Protein AF-A0A2P6QCI7-F1 (afdb_monomer_lite)

Structure (mmCIF, N/CA/C/O backbone):
data_AF-A0A2P6QCI7-F1
#
_entry.id   AF-A0A2P6QCI7-F1
#
loop_
_atom_site.group_PDB
_atom_site.id
_atom_site.type_symbol
_atom_site.label_atom_id
_atom_site.label_alt_id
_atom_site.label_comp_id
_atom_site.label_asym_id
_atom_site.label_entity_id
_atom_site.label_seq_id
_atom_site.pdbx_PDB_ins_code
_atom_site.Cartn_x
_atom_site.Cartn_y
_atom_site.Cartn_z
_atom_site.occupancy
_atom_site.B_iso_or_equiv
_atom_site.auth_seq_id
_atom_site.auth_comp_id
_atom_site.auth_asym_id
_atom_site.auth_atom_id
_atom_site.pdbx_PDB_model_num
ATOM 1 N N . MET A 1 1 ? -4.026 -5.914 2.666 1.00 97.12 1 MET A N 1
ATOM 2 C CA . MET A 1 1 ? -4.198 -4.443 2.673 1.00 97.12 1 MET A CA 1
ATOM 3 C C . MET A 1 1 ? -3.302 -3.833 3.738 1.00 97.12 1 MET A C 1
ATOM 5 O O . MET A 1 1 ? -3.188 -4.423 4.801 1.00 97.12 1 MET A O 1
ATOM 9 N N . THR A 1 2 ? -2.664 -2.696 3.490 1.00 98.12 2 THR A N 1
ATOM 10 C CA . THR A 1 2 ? -1.975 -1.866 4.486 1.00 98.12 2 THR A CA 1
ATOM 11 C C . THR A 1 2 ? -2.719 -0.553 4.667 1.00 98.12 2 THR A C 1
ATOM 13 O O . THR A 1 2 ? -3.178 0.038 3.695 1.00 98.12 2 THR A O 1
ATOM 16 N N . CYS A 1 3 ? -2.802 -0.075 5.906 1.00 97.31 3 CYS A N 1
ATOM 17 C CA . CYS A 1 3 ? -3.346 1.244 6.219 1.00 97.31 3 CYS A CA 1
ATOM 18 C C . CYS A 1 3 ? -2.430 1.952 7.214 1.00 97.31 3 CYS A C 1
ATOM 20 O O . CYS A 1 3 ? -2.115 1.397 8.273 1.00 97.31 3 CYS A O 1
ATOM 22 N N . ILE A 1 4 ? -2.024 3.183 6.912 1.00 96.50 4 ILE A N 1
ATOM 23 C CA . ILE A 1 4 ? -1.291 4.042 7.852 1.00 96.50 4 ILE A CA 1
ATOM 24 C C . ILE A 1 4 ? -1.899 5.438 7.849 1.00 96.50 4 ILE A C 1
ATOM 26 O O . ILE A 1 4 ? -2.334 5.933 6.812 1.00 96.50 4 ILE A O 1
ATOM 30 N N . ARG A 1 5 ? -1.867 6.093 9.006 1.00 94.06 5 ARG A N 1
ATOM 31 C CA . ARG A 1 5 ? -2.325 7.469 9.171 1.00 94.06 5 ARG A CA 1
ATOM 32 C C . ARG A 1 5 ? -1.153 8.398 9.472 1.00 94.06 5 ARG A C 1
ATOM 34 O O . ARG A 1 5 ? -0.265 8.049 10.251 1.00 94.06 5 ARG A O 1
ATOM 41 N N . GLN A 1 6 ? -1.174 9.584 8.875 1.00 92.56 6 GLN A N 1
ATOM 42 C CA . GLN A 1 6 ? -0.255 10.685 9.142 1.00 92.56 6 GLN A CA 1
ATOM 43 C C . GLN A 1 6 ? -1.043 12.002 9.155 1.00 92.56 6 GLN A C 1
ATOM 45 O O . GLN A 1 6 ? -1.425 12.537 8.114 1.00 92.56 6 GLN A O 1
ATOM 50 N N . GLY A 1 7 ? -1.312 12.526 10.353 1.00 90.88 7 GLY A N 1
ATOM 51 C CA . GLY A 1 7 ? -2.216 13.666 10.518 1.00 90.88 7 GLY A CA 1
ATOM 52 C C . GLY A 1 7 ? -3.638 13.310 10.072 1.00 90.88 7 GLY A C 1
ATOM 53 O O . GLY A 1 7 ? -4.229 12.359 10.585 1.00 90.88 7 GLY A O 1
ATOM 54 N N . HIS A 1 8 ? -4.174 14.061 9.110 1.00 90.94 8 HIS A N 1
ATOM 55 C CA . HIS A 1 8 ? -5.488 13.815 8.495 1.00 90.94 8 HIS A CA 1
ATOM 56 C C . HIS A 1 8 ? -5.430 12.889 7.276 1.00 90.94 8 HIS A C 1
ATOM 58 O O . HIS A 1 8 ? -6.459 12.428 6.792 1.00 90.94 8 HIS A O 1
ATOM 64 N N . ARG A 1 9 ? -4.225 12.607 6.776 1.00 93.56 9 ARG A N 1
ATOM 65 C CA . ARG A 1 9 ? -4.013 11.783 5.590 1.00 93.56 9 ARG A CA 1
ATOM 66 C C . ARG A 1 9 ? -3.926 10.328 6.010 1.00 93.56 9 ARG A C 1
ATOM 68 O O . ARG A 1 9 ? -3.207 9.987 6.955 1.00 93.56 9 ARG A O 1
ATOM 75 N N . VAL A 1 10 ? -4.611 9.464 5.286 1.00 95.12 10 VAL A N 1
ATOM 76 C CA . VAL A 1 10 ? -4.516 8.021 5.446 1.00 95.12 10 VAL A CA 1
ATOM 77 C C . VAL A 1 10 ? -4.099 7.437 4.106 1.00 95.12 10 VAL A C 1
ATOM 79 O O . VAL A 1 10 ? -4.798 7.573 3.107 1.00 95.12 10 VAL A O 1
ATOM 82 N N . GLY A 1 11 ? -2.943 6.785 4.091 1.00 96.62 11 GLY A N 1
ATOM 83 C CA . GLY A 1 11 ? -2.530 5.974 2.955 1.00 96.62 11 GLY A CA 1
ATOM 84 C C . GLY A 1 11 ? -3.149 4.593 3.077 1.00 96.62 11 GLY A C 1
ATOM 85 O O . GLY A 1 11 ? -3.163 4.011 4.172 1.00 96.62 11 GLY A O 1
ATOM 86 N N . VAL A 1 12 ? -3.634 4.064 1.961 1.00 97.38 12 VAL A N 1
ATOM 87 C CA . VAL A 1 12 ? -4.088 2.681 1.863 1.00 97.38 12 VAL A CA 1
ATOM 88 C C . VAL A 1 12 ? -3.482 2.040 0.625 1.00 97.38 12 VAL A C 1
ATOM 90 O O . VAL A 1 12 ? -3.460 2.626 -0.456 1.00 97.38 12 VAL A O 1
ATOM 93 N N . SER A 1 13 ? -3.034 0.798 0.774 1.00 97.94 13 SER A N 1
ATOM 94 C CA . SER A 1 13 ? -2.714 -0.053 -0.367 1.00 97.94 13 SER A CA 1
ATOM 95 C C . SER A 1 13 ? -3.279 -1.446 -0.167 1.00 97.94 13 SER A C 1
ATOM 97 O O . SER A 1 13 ? -3.313 -1.968 0.948 1.00 97.94 13 SER A O 1
ATOM 99 N N . TYR A 1 14 ? -3.710 -2.100 -1.232 1.00 97.44 14 TYR A N 1
ATOM 100 C CA . TYR A 1 14 ? -4.106 -3.501 -1.182 1.00 97.44 14 TYR A CA 1
ATOM 101 C C . TYR A 1 14 ? -3.621 -4.230 -2.423 1.00 97.44 14 TYR A C 1
ATOM 103 O O . TYR A 1 14 ? -3.414 -3.631 -3.470 1.00 97.44 14 TYR A O 1
ATOM 111 N N . TYR A 1 15 ? -3.380 -5.524 -2.265 1.00 97.38 15 TYR A N 1
ATOM 112 C CA . TYR A 1 15 ? -2.908 -6.382 -3.336 1.00 97.38 15 TYR A CA 1
ATOM 113 C C . TYR A 1 15 ? -3.988 -7.408 -3.624 1.00 97.38 15 TYR A C 1
ATOM 115 O O . TYR A 1 15 ? -4.440 -8.084 -2.695 1.00 97.38 15 TYR A O 1
ATOM 123 N N . ASP A 1 16 ? -4.394 -7.489 -4.883 1.00 95.31 16 ASP A N 1
ATOM 124 C CA . ASP A 1 16 ? -5.296 -8.518 -5.372 1.00 95.31 16 ASP A CA 1
ATOM 125 C C . ASP A 1 16 ? -4.460 -9.624 -6.018 1.00 95.31 16 ASP A C 1
ATOM 127 O O . ASP A 1 16 ? -3.880 -9.450 -7.091 1.00 95.31 16 ASP A O 1
ATOM 131 N N . SER A 1 17 ? -4.379 -10.772 -5.345 1.00 92.75 17 SER A N 1
ATOM 132 C CA . SER A 1 17 ? -3.593 -11.915 -5.809 1.00 92.75 17 SER A CA 1
ATOM 133 C C . SER A 1 17 ? -4.226 -12.660 -6.982 1.00 92.75 17 SER A C 1
ATOM 135 O O . SER A 1 17 ? -3.560 -13.505 -7.566 1.00 92.75 17 SER A O 1
ATOM 137 N N . SER A 1 18 ? -5.498 -12.409 -7.308 1.00 93.12 18 SER A N 1
ATOM 138 C CA . SER A 1 18 ? -6.165 -13.051 -8.448 1.00 93.12 18 SER A CA 1
ATOM 139 C C . SER A 1 18 ? -5.755 -12.436 -9.786 1.00 93.12 18 SER A C 1
ATOM 141 O O . SER A 1 18 ? -5.745 -13.127 -10.802 1.00 93.12 18 SER A O 1
ATOM 143 N N . ILE A 1 19 ? -5.389 -11.153 -9.764 1.00 93.50 19 ILE A N 1
ATOM 144 C CA . ILE A 1 19 ? -4.973 -10.365 -10.933 1.00 93.50 19 ILE A CA 1
ATOM 145 C C . ILE A 1 19 ? -3.546 -9.817 -10.802 1.00 93.50 19 ILE A C 1
ATOM 147 O O . ILE A 1 19 ? -3.082 -9.107 -11.682 1.00 93.50 19 ILE A O 1
ATOM 151 N N . HIS A 1 20 ? -2.866 -10.123 -9.696 1.00 94.19 20 HIS A N 1
ATOM 152 C CA . HIS A 1 20 ? -1.510 -9.683 -9.366 1.00 94.19 20 HIS A CA 1
ATOM 153 C C . HIS A 1 20 ? -1.300 -8.158 -9.378 1.00 94.19 20 HIS A C 1
ATOM 155 O O . HIS A 1 20 ? -0.223 -7.680 -9.737 1.00 94.19 20 HIS A O 1
ATOM 161 N N . GLN A 1 21 ? -2.296 -7.381 -8.941 1.00 95.88 21 GLN A N 1
ATOM 162 C CA . GLN A 1 21 ? -2.258 -5.911 -8.984 1.00 95.88 21 GLN A CA 1
ATOM 163 C C . GLN A 1 21 ? -2.131 -5.285 -7.597 1.00 95.88 21 GLN A C 1
ATOM 165 O O . GLN A 1 21 ? -2.749 -5.729 -6.627 1.00 95.88 21 GLN A O 1
ATOM 170 N N . LEU A 1 22 ? -1.341 -4.214 -7.513 1.00 97.44 22 LEU A N 1
ATOM 171 C CA . LEU A 1 22 ? -1.220 -3.365 -6.334 1.00 97.44 22 LEU A CA 1
ATOM 172 C C . LEU A 1 22 ? -2.084 -2.116 -6.514 1.00 97.44 22 LEU A C 1
ATOM 174 O O . LEU A 1 22 ? -1.786 -1.257 -7.336 1.00 97.44 22 LEU A O 1
ATOM 178 N N . HIS A 1 23 ? -3.122 -1.981 -5.704 1.00 96.81 23 HIS A N 1
ATOM 179 C CA . HIS A 1 23 ? -3.957 -0.791 -5.663 1.00 96.81 23 HIS A CA 1
ATOM 180 C C . HIS A 1 23 ? -3.473 0.150 -4.571 1.00 96.81 23 HIS A C 1
ATOM 182 O O . HIS A 1 23 ? -3.173 -0.286 -3.455 1.00 96.81 23 HIS A O 1
ATOM 188 N N . VAL A 1 24 ? -3.421 1.441 -4.878 1.00 96.88 24 VAL A N 1
ATOM 189 C CA . VAL A 1 24 ? -2.907 2.480 -3.984 1.00 96.88 24 VAL A CA 1
ATOM 190 C C . VAL A 1 24 ? -3.886 3.641 -3.929 1.00 96.88 24 VAL A C 1
ATOM 192 O O . VAL A 1 24 ? -4.537 3.964 -4.919 1.00 96.88 24 VAL A O 1
ATOM 195 N N . MET A 1 25 ? -4.030 4.250 -2.760 1.00 94.94 25 MET A N 1
ATOM 196 C CA . MET A 1 25 ? -4.884 5.417 -2.583 1.00 94.94 25 MET A CA 1
ATOM 197 C C . MET A 1 25 ? -4.440 6.245 -1.382 1.00 94.94 25 MET A C 1
ATOM 199 O O . MET A 1 25 ? -3.833 5.751 -0.426 1.00 94.94 25 MET A O 1
ATOM 203 N N . GLU A 1 26 ? -4.827 7.511 -1.410 1.00 94.50 26 GLU A N 1
ATOM 204 C CA . GLU A 1 26 ? -4.776 8.405 -0.267 1.00 94.50 26 GLU A CA 1
ATOM 205 C C . GLU A 1 26 ? -6.180 8.925 0.025 1.00 94.50 26 GLU A C 1
ATOM 207 O O . GLU A 1 26 ? -6.880 9.399 -0.870 1.00 94.50 26 GLU A O 1
ATOM 212 N N . VAL A 1 27 ? -6.580 8.854 1.292 1.00 92.44 27 VAL A N 1
ATOM 213 C CA . VAL A 1 27 ? -7.861 9.365 1.775 1.00 92.44 27 VAL A CA 1
ATOM 214 C C . VAL A 1 27 ? -7.629 10.437 2.837 1.00 92.44 27 VAL A C 1
ATOM 216 O O . VAL A 1 27 ? -6.645 10.392 3.580 1.00 92.44 27 VAL A O 1
ATOM 219 N N . TRP A 1 28 ? -8.511 11.433 2.883 1.00 91.06 28 TRP A N 1
ATOM 220 C CA . TRP A 1 28 ? -8.439 12.547 3.829 1.00 91.06 28 TRP A CA 1
ATOM 221 C C . TRP A 1 28 ? -9.586 12.454 4.823 1.00 91.06 28 TRP A C 1
ATOM 223 O O . TRP A 1 28 ? -10.744 12.606 4.450 1.00 91.06 28 TRP A O 1
ATOM 233 N N . GLU A 1 29 ? -9.252 12.226 6.086 1.00 88.31 29 GLU A N 1
ATOM 234 C CA . GLU A 1 29 ? -10.220 12.153 7.176 1.00 88.31 29 GLU A CA 1
ATOM 235 C C . GLU A 1 29 ? -10.377 13.532 7.823 1.00 88.31 29 GLU A C 1
ATOM 237 O O . GLU A 1 29 ? -9.397 14.197 8.179 1.00 88.31 29 GLU A O 1
ATOM 242 N N . ASP A 1 30 ? -11.623 13.958 8.008 1.00 83.06 30 ASP A N 1
ATOM 243 C CA . ASP A 1 30 ? -12.004 15.293 8.491 1.00 83.06 30 ASP A CA 1
ATOM 244 C C . ASP A 1 30 ? -11.677 15.548 9.977 1.00 83.06 30 ASP A C 1
ATOM 246 O O . ASP A 1 30 ? -11.917 16.633 10.504 1.00 83.06 30 ASP A O 1
ATOM 250 N N . GLY A 1 31 ? -11.074 14.566 10.651 1.00 74.62 31 GLY A N 1
ATOM 251 C CA . GLY A 1 31 ? -10.767 14.600 12.078 1.00 74.62 31 GLY A CA 1
ATOM 252 C C . GLY A 1 31 ? -11.819 13.910 12.944 1.00 74.62 31 GLY A C 1
ATOM 253 O O . GLY A 1 31 ? -11.638 13.863 14.161 1.00 74.62 31 GLY A O 1
ATOM 254 N N . SER A 1 32 ? -12.871 13.341 12.348 1.00 81.00 32 SER A N 1
ATOM 255 C CA . SER A 1 32 ? -13.753 12.404 13.037 1.00 81.00 32 SER A CA 1
ATOM 256 C C . SER A 1 32 ? -12.969 11.197 13.560 1.00 81.00 32 SER A C 1
ATOM 258 O O . SER A 1 32 ? -12.090 10.653 12.890 1.00 81.00 32 SER A O 1
ATOM 260 N N . MET A 1 33 ? -13.314 10.751 14.769 1.00 82.00 33 MET A N 1
ATOM 261 C CA . MET A 1 33 ? -12.775 9.517 15.353 1.00 82.00 33 MET A CA 1
ATOM 262 C C . MET A 1 33 ? -13.440 8.263 14.769 1.00 82.00 33 MET A C 1
ATOM 264 O O . MET A 1 33 ? -13.034 7.146 15.092 1.00 82.00 33 MET A O 1
ATOM 268 N N . ASP A 1 34 ? -14.451 8.440 13.915 1.00 84.81 34 ASP A N 1
ATOM 269 C CA . ASP A 1 34 ? -15.199 7.339 13.323 1.00 84.81 34 ASP A CA 1
ATOM 270 C C . ASP A 1 34 ? -14.561 6.821 12.032 1.00 84.81 34 ASP A C 1
ATOM 272 O O . ASP A 1 34 ? -14.771 5.659 11.709 1.00 84.81 34 ASP A O 1
ATOM 276 N N . PHE A 1 35 ? -13.717 7.603 11.352 1.00 90.56 35 PHE A N 1
ATOM 277 C CA . PHE A 1 35 ? -13.027 7.210 10.111 1.00 90.56 35 PHE A CA 1
ATOM 278 C C . PHE A 1 35 ? -13.965 6.580 9.054 1.00 90.56 35 PHE A C 1
ATOM 280 O O . PHE A 1 35 ? -13.773 5.427 8.654 1.00 90.56 35 PHE A O 1
ATOM 287 N N . PRO A 1 36 ? -15.022 7.282 8.609 1.00 89.25 36 PRO A N 1
ATOM 288 C CA . PRO A 1 36 ? -16.003 6.721 7.679 1.00 89.25 36 PRO A CA 1
ATOM 289 C C . PRO A 1 36 ? -15.400 6.320 6.323 1.00 89.25 36 PRO A C 1
ATOM 291 O O . PRO A 1 36 ? -15.882 5.374 5.695 1.00 89.25 36 PRO A O 1
ATOM 294 N N . LEU A 1 37 ? -14.329 6.983 5.864 1.00 90.25 37 LEU A N 1
ATOM 295 C CA . LEU A 1 37 ? -13.687 6.615 4.598 1.00 90.25 37 LEU A CA 1
ATOM 296 C C . LEU A 1 37 ? -12.961 5.274 4.713 1.00 90.25 37 LEU A C 1
ATOM 298 O O . LEU A 1 37 ? -12.924 4.521 3.744 1.00 90.25 37 LEU A O 1
ATOM 302 N N . ILE A 1 38 ? -12.452 4.922 5.896 1.00 91.50 38 ILE A N 1
ATOM 303 C CA . ILE A 1 38 ? -11.911 3.582 6.158 1.00 91.50 38 ILE A CA 1
ATOM 304 C C . ILE A 1 38 ? -12.984 2.506 6.008 1.00 91.50 38 ILE A C 1
ATOM 306 O O . ILE A 1 38 ? -12.713 1.456 5.423 1.00 91.50 38 ILE A O 1
ATOM 310 N N . ASP A 1 39 ? -14.192 2.745 6.516 1.00 89.88 39 ASP A N 1
ATOM 311 C CA . ASP A 1 39 ? -15.298 1.795 6.376 1.00 89.88 39 ASP A CA 1
ATOM 312 C C . ASP A 1 39 ? -15.678 1.609 4.900 1.00 89.88 39 ASP A C 1
ATOM 314 O O . ASP A 1 39 ? -15.791 0.473 4.432 1.00 89.88 39 ASP A O 1
ATOM 318 N N . MET A 1 40 ? -15.738 2.699 4.130 1.00 88.81 40 MET A N 1
ATOM 319 C CA . MET A 1 40 ? -15.972 2.643 2.684 1.00 88.81 40 MET A CA 1
ATOM 320 C C . MET A 1 40 ? -14.866 1.879 1.942 1.00 88.81 40 MET A C 1
ATOM 322 O O . MET A 1 40 ? -15.157 1.045 1.086 1.00 88.81 40 MET A O 1
ATOM 326 N N . VAL A 1 41 ? -13.597 2.108 2.286 1.00 90.56 41 VAL A N 1
ATOM 327 C CA . VAL A 1 41 ? -12.460 1.403 1.676 1.00 90.56 41 VAL A CA 1
ATOM 328 C C . VAL A 1 41 ? -12.486 -0.092 1.998 1.00 90.56 41 VAL A C 1
ATOM 330 O O . VAL A 1 41 ? -12.229 -0.898 1.107 1.00 90.56 41 VAL A O 1
ATOM 333 N N . LYS A 1 42 ? -12.836 -0.490 3.229 1.00 91.44 42 LYS A N 1
ATOM 334 C CA . LYS A 1 42 ? -12.991 -1.910 3.599 1.00 91.44 42 LYS A CA 1
ATOM 335 C C . LYS A 1 42 ? -14.122 -2.579 2.820 1.00 91.44 42 LYS A C 1
ATOM 337 O O . LYS A 1 42 ? -13.919 -3.675 2.305 1.00 91.44 42 LYS A O 1
ATOM 342 N N . TYR A 1 43 ? -15.270 -1.913 2.699 1.00 88.25 43 TYR A N 1
ATOM 343 C CA . TYR A 1 43 ? -16.404 -2.398 1.905 1.00 88.25 43 TYR A CA 1
ATOM 344 C C . TYR A 1 43 ? -16.022 -2.587 0.424 1.00 88.25 43 TYR A C 1
ATOM 346 O O . TYR A 1 43 ? -16.324 -3.613 -0.183 1.00 88.25 43 TYR A O 1
ATOM 354 N N . GLN A 1 44 ? -15.275 -1.607 -0.092 1.00 85.50 44 GLN A N 1
ATOM 355 C CA . GLN A 1 44 ? -14.512 -1.568 -1.341 1.00 85.50 44 GLN A CA 1
ATOM 356 C C . GLN A 1 44 ? -13.675 -2.812 -1.634 1.00 85.50 44 GLN A C 1
ATOM 358 O O . GLN A 1 44 ? -13.969 -3.653 -2.482 1.00 85.50 44 GLN A O 1
ATOM 363 N N . ALA A 1 45 ? -12.562 -2.856 -0.908 1.00 89.69 45 ALA A N 1
ATOM 364 C CA . ALA A 1 45 ? -11.440 -3.744 -1.145 1.00 89.69 45 ALA A CA 1
ATOM 365 C C . ALA A 1 45 ? -11.661 -5.157 -0.593 1.00 89.69 45 ALA A C 1
ATOM 367 O O . ALA A 1 45 ? -10.890 -6.049 -0.934 1.00 89.69 45 ALA A O 1
ATOM 368 N N . LYS A 1 46 ? -12.656 -5.352 0.290 1.00 91.38 46 LYS A N 1
ATOM 369 C CA . LYS A 1 46 ? -12.966 -6.622 0.975 1.00 91.38 46 LYS A CA 1
ATOM 370 C C . LYS A 1 46 ? -11.699 -7.346 1.455 1.00 91.38 46 LYS A C 1
ATOM 372 O O . LYS A 1 46 ? -11.428 -8.478 1.052 1.00 91.38 46 LYS A O 1
ATOM 377 N N . PRO A 1 47 ? -10.858 -6.683 2.269 1.00 93.94 47 PRO A N 1
ATOM 378 C CA . PRO A 1 47 ? -9.546 -7.212 2.605 1.00 93.94 47 PRO A CA 1
ATOM 379 C C . PRO A 1 47 ? -9.666 -8.454 3.490 1.00 93.94 47 PRO A C 1
ATOM 381 O O . PRO A 1 47 ? -10.384 -8.427 4.475 1.00 93.94 47 PRO A O 1
ATOM 384 N N . LEU A 1 48 ? -8.872 -9.498 3.238 1.00 94.06 48 LEU A N 1
ATOM 385 C CA . LEU A 1 48 ? -8.751 -10.627 4.176 1.00 94.06 48 LEU A CA 1
ATOM 386 C C . LEU A 1 48 ? -7.904 -10.260 5.412 1.00 94.06 48 LEU A C 1
ATOM 388 O O . LEU A 1 48 ? -8.173 -10.672 6.543 1.00 94.06 48 LEU A O 1
ATOM 392 N N . ILE A 1 49 ? -6.844 -9.477 5.190 1.00 96.12 49 ILE A N 1
ATOM 393 C CA . ILE A 1 49 ? -5.906 -9.040 6.228 1.00 96.12 49 ILE A CA 1
ATOM 394 C C . ILE A 1 49 ? -5.590 -7.558 6.040 1.00 96.12 49 ILE A C 1
ATOM 396 O O . ILE A 1 49 ? -5.227 -7.108 4.945 1.00 96.12 49 ILE A O 1
ATOM 400 N N . ILE A 1 50 ? -5.689 -6.813 7.137 1.00 97.75 50 ILE A N 1
ATOM 401 C CA . ILE A 1 50 ? -5.324 -5.407 7.250 1.00 97.75 50 ILE A CA 1
ATOM 402 C C . ILE A 1 50 ? -4.066 -5.303 8.111 1.00 97.75 50 ILE A C 1
ATOM 404 O O . ILE A 1 50 ? -4.079 -5.593 9.305 1.00 97.75 50 ILE A O 1
ATOM 408 N N . TYR A 1 51 ? -2.971 -4.859 7.514 1.00 98.25 51 TYR A N 1
ATOM 409 C CA . TYR A 1 51 ? -1.721 -4.577 8.198 1.00 98.25 51 TYR A CA 1
ATOM 410 C C . TYR A 1 51 ? -1.648 -3.094 8.547 1.00 98.25 51 TYR A C 1
ATOM 412 O O . TYR A 1 51 ? -1.923 -2.224 7.721 1.00 98.25 51 TYR A O 1
ATOM 420 N N . THR A 1 52 ? -1.224 -2.783 9.762 1.00 98.06 52 THR A N 1
ATOM 421 C CA . THR A 1 52 ? -0.985 -1.397 10.172 1.00 98.06 52 THR A CA 1
ATOM 422 C C . THR A 1 52 ? 0.193 -1.302 11.133 1.00 98.06 52 THR A C 1
ATOM 424 O O . THR A 1 52 ? 0.720 -2.307 11.608 1.00 98.06 52 THR A O 1
ATOM 427 N N . SER A 1 53 ? 0.663 -0.086 11.386 1.00 97.19 53 SER A N 1
ATOM 428 C CA . SER A 1 53 ? 1.835 0.167 12.221 1.00 97.19 53 SER A CA 1
ATOM 429 C C . SER A 1 53 ? 1.542 -0.104 13.696 1.00 97.19 53 SER A C 1
ATOM 431 O O . SER A 1 53 ? 0.520 0.326 14.224 1.00 97.19 53 SER A O 1
ATOM 433 N N . THR A 1 54 ? 2.506 -0.685 14.413 1.00 95.81 54 THR A N 1
ATOM 434 C CA . THR A 1 54 ? 2.491 -0.777 15.888 1.00 95.81 54 THR A CA 1
ATOM 435 C C . THR A 1 54 ? 2.447 0.585 16.590 1.00 95.81 54 THR A C 1
ATOM 437 O O . THR A 1 54 ? 2.257 0.634 17.798 1.00 95.81 54 THR A O 1
ATOM 440 N N . LYS A 1 55 ? 2.677 1.687 15.863 1.00 94.25 55 LYS A N 1
ATOM 441 C CA . LYS A 1 55 ? 2.579 3.067 16.366 1.00 94.25 55 LYS A CA 1
ATOM 442 C C . LYS A 1 55 ? 1.263 3.762 15.977 1.00 94.25 55 LYS A C 1
ATOM 444 O O . LYS A 1 55 ? 1.189 4.982 16.076 1.00 94.25 55 LYS A O 1
ATOM 449 N N . GLY A 1 56 ? 0.277 3.026 15.462 1.00 89.12 56 GLY A N 1
ATOM 450 C CA . GLY A 1 56 ? -1.034 3.580 15.122 1.00 89.12 56 GLY A CA 1
ATOM 451 C C . GLY A 1 56 ? -1.778 4.098 16.355 1.00 89.12 56 GLY A C 1
ATOM 452 O O . GLY A 1 56 ? -1.655 3.538 17.441 1.00 89.12 56 GLY A O 1
ATOM 453 N N . GLU A 1 57 ? -2.548 5.170 16.178 1.00 92.00 57 GLU A N 1
ATOM 454 C CA . GLU A 1 57 ? -3.410 5.720 17.229 1.00 92.00 57 GLU A CA 1
ATOM 455 C C . GLU A 1 57 ? -4.575 4.773 17.550 1.00 92.00 57 GLU A C 1
ATOM 457 O O . GLU A 1 57 ? -5.116 4.122 16.657 1.00 92.00 57 GLU A O 1
ATOM 462 N N . GLU A 1 58 ? -5.008 4.732 18.812 1.00 93.25 58 GLU A N 1
ATOM 463 C CA . GLU A 1 58 ? -6.041 3.800 19.290 1.00 93.25 58 GLU A CA 1
ATOM 464 C C . GLU A 1 58 ? -7.381 3.951 18.555 1.00 93.25 58 GLU A C 1
ATOM 466 O O . GLU A 1 58 ? -7.981 2.950 18.162 1.00 93.25 58 GLU A O 1
ATOM 471 N N . ALA A 1 59 ? -7.821 5.187 18.292 1.00 93.50 59 ALA A N 1
ATOM 472 C CA . ALA A 1 59 ? -9.048 5.444 17.536 1.00 93.50 59 ALA A CA 1
ATOM 473 C C . ALA A 1 59 ? -8.957 4.893 16.101 1.00 93.50 59 ALA A C 1
ATOM 475 O O . ALA A 1 59 ? -9.888 4.257 15.611 1.00 93.50 59 ALA A O 1
ATOM 476 N N . PHE A 1 60 ? -7.798 5.056 15.454 1.00 94.62 60 PHE A N 1
ATOM 477 C CA . PHE A 1 60 ? -7.558 4.533 14.110 1.00 94.62 60 PHE A CA 1
ATOM 478 C C . PHE A 1 60 ? -7.525 2.999 14.099 1.00 94.62 60 PHE A C 1
ATOM 480 O O . PHE A 1 60 ? -8.151 2.371 13.249 1.00 94.62 60 PHE A O 1
ATOM 487 N N . LEU A 1 61 ? -6.850 2.380 15.074 1.00 95.25 61 LEU A N 1
ATOM 488 C CA . LEU A 1 61 ? -6.845 0.923 15.235 1.00 95.25 61 LEU A CA 1
ATOM 489 C C . LEU A 1 61 ? -8.255 0.375 15.482 1.00 95.25 61 LEU A C 1
ATOM 491 O O . LEU A 1 61 ? -8.625 -0.633 14.882 1.00 95.25 61 LEU A O 1
ATOM 495 N N . SER A 1 62 ? -9.052 1.063 16.301 1.00 94.25 62 SER A N 1
ATOM 496 C CA . SER A 1 62 ? -10.445 0.695 16.572 1.00 94.25 62 SER A CA 1
ATOM 497 C C . SER A 1 62 ? -11.294 0.747 15.303 1.00 94.25 62 SER A C 1
ATOM 499 O O . SER A 1 62 ? -12.060 -0.177 15.042 1.00 94.25 62 SER A O 1
ATOM 501 N N . ALA A 1 63 ? -11.121 1.773 14.466 1.00 94.19 63 ALA A N 1
ATOM 502 C CA . ALA A 1 63 ? -11.817 1.867 13.185 1.00 94.19 63 ALA A CA 1
ATOM 503 C C . ALA A 1 63 ? -11.383 0.785 12.188 1.00 94.19 63 ALA A C 1
ATOM 505 O O . ALA A 1 63 ? -12.220 0.198 11.501 1.00 94.19 63 ALA A O 1
ATOM 506 N N . LEU A 1 64 ? -10.090 0.450 12.140 1.00 94.88 64 LEU A N 1
ATOM 507 C CA . LEU A 1 64 ? -9.607 -0.670 11.330 1.00 94.88 64 LEU A CA 1
ATOM 508 C C . LEU A 1 64 ? -10.199 -2.006 11.791 1.00 94.88 64 LEU A C 1
ATOM 510 O O . LEU A 1 64 ? -10.517 -2.834 10.949 1.00 94.88 64 LEU A O 1
ATOM 514 N N . GLN A 1 65 ? -10.365 -2.211 13.101 1.00 94.12 65 GLN A N 1
ATOM 515 C CA . GLN A 1 65 ? -10.938 -3.432 13.685 1.00 94.12 65 GLN A CA 1
ATOM 516 C C . GLN A 1 65 ? -12.467 -3.494 13.614 1.00 94.12 65 GLN A C 1
ATOM 518 O O . GLN A 1 65 ? -13.043 -4.573 13.751 1.00 94.12 65 GLN A O 1
ATOM 523 N N . ARG A 1 66 ? -13.134 -2.356 13.412 1.00 92.06 66 ARG A N 1
ATOM 524 C CA . ARG A 1 66 ? -14.592 -2.276 13.332 1.00 92.06 66 ARG A CA 1
ATOM 525 C C . ARG A 1 66 ? -15.099 -3.097 12.147 1.00 92.06 66 ARG A C 1
ATOM 527 O O . ARG A 1 66 ? -14.747 -2.806 11.006 1.00 92.06 66 ARG A O 1
ATOM 534 N N . SER A 1 67 ? -15.945 -4.087 12.412 1.00 84.38 67 SER A N 1
ATOM 535 C CA . SER A 1 67 ? -16.683 -4.812 11.372 1.00 84.38 67 SER A CA 1
ATOM 536 C C . SER A 1 67 ? -18.120 -4.299 11.299 1.00 84.38 67 SER A C 1
ATOM 538 O O . SER A 1 67 ? -18.705 -3.947 12.323 1.00 84.38 67 SER A O 1
ATOM 540 N N . ASP A 1 68 ? -18.676 -4.251 10.094 1.00 77.00 68 ASP A N 1
ATOM 541 C CA . ASP A 1 68 ? -20.074 -3.892 9.823 1.00 77.00 68 ASP A CA 1
ATOM 542 C C . ASP A 1 68 ? -21.037 -5.087 10.001 1.00 77.00 68 ASP A C 1
ATOM 544 O O . ASP A 1 68 ? -22.250 -4.937 9.884 1.00 77.00 68 ASP A O 1
ATOM 548 N N . GLY A 1 69 ? -20.505 -6.282 10.293 1.00 72.81 69 GLY A N 1
ATOM 549 C CA . GLY A 1 69 ? -21.259 -7.534 10.413 1.00 72.81 69 GLY A CA 1
ATOM 550 C C . GLY A 1 69 ? -21.727 -8.128 9.078 1.00 72.81 69 GLY A C 1
ATOM 551 O O . GLY A 1 69 ? -22.290 -9.222 9.074 1.00 72.81 69 GLY A O 1
ATOM 552 N N . THR A 1 70 ? -21.488 -7.439 7.959 1.00 69.62 70 THR A N 1
ATOM 553 C CA . THR A 1 70 ? -21.897 -7.842 6.604 1.00 69.62 70 THR A CA 1
ATOM 554 C C . T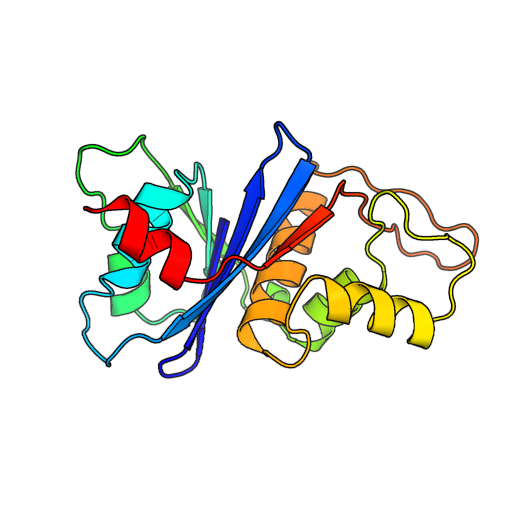HR A 1 70 ? -20.726 -8.243 5.716 1.00 69.62 70 THR A C 1
ATOM 556 O O . THR A 1 70 ? -20.898 -9.052 4.805 1.00 69.62 70 THR A O 1
ATOM 559 N N . THR A 1 71 ? -19.539 -7.700 5.976 1.00 68.50 71 THR A N 1
ATOM 560 C CA . THR A 1 71 ? -18.305 -8.013 5.253 1.00 68.50 71 THR A CA 1
ATOM 561 C C . THR A 1 71 ? -17.686 -9.310 5.783 1.00 68.50 71 THR A C 1
ATOM 563 O O . THR A 1 71 ? -17.777 -9.611 6.975 1.00 68.50 71 THR A O 1
ATOM 566 N N . GLU A 1 72 ? -17.056 -10.096 4.899 1.00 76.19 72 GLU A N 1
ATOM 567 C CA . GLU A 1 72 ? -16.313 -11.300 5.289 1.00 76.19 72 GLU A CA 1
ATOM 568 C C . GLU A 1 72 ? -15.311 -11.005 6.415 1.00 76.19 72 GLU A C 1
ATOM 570 O O . GLU A 1 72 ? -14.761 -9.905 6.522 1.00 76.19 72 GLU A O 1
ATOM 575 N N . ALA A 1 73 ? -15.085 -11.997 7.280 1.00 85.31 73 ALA A N 1
ATOM 576 C CA . ALA A 1 73 ? -14.240 -11.822 8.451 1.00 85.31 73 ALA A CA 1
ATOM 577 C C . ALA A 1 73 ? -12.796 -11.494 8.039 1.00 85.31 73 ALA A C 1
ATOM 579 O O . ALA A 1 73 ? -12.080 -12.341 7.505 1.00 85.31 73 ALA A O 1
ATOM 580 N N . PHE A 1 74 ? -12.360 -10.273 8.342 1.00 92.69 74 PHE A N 1
ATOM 581 C CA . PHE A 1 74 ? -10.988 -9.825 8.143 1.00 92.69 74 PHE A CA 1
ATOM 582 C C . PHE A 1 74 ? -10.218 -9.791 9.464 1.00 92.69 74 PHE A C 1
ATOM 584 O O . PHE A 1 74 ? -10.793 -9.731 10.552 1.00 92.69 74 PHE A O 1
ATOM 591 N N . THR A 1 75 ? -8.888 -9.802 9.381 1.00 95.19 75 THR A N 1
ATOM 592 C CA . THR A 1 75 ? -8.013 -9.697 10.560 1.00 95.19 75 THR A CA 1
ATOM 593 C C . THR A 1 75 ? -7.138 -8.455 10.500 1.00 95.19 75 THR A C 1
ATOM 595 O O . THR A 1 75 ? -6.620 -8.104 9.443 1.00 95.19 75 THR A O 1
ATOM 598 N N . VAL A 1 76 ? -6.939 -7.795 11.644 1.00 96.88 76 VAL A N 1
ATOM 599 C CA . VAL A 1 76 ? -6.015 -6.658 11.759 1.00 96.88 76 VAL A CA 1
ATOM 600 C C . VAL A 1 76 ? -4.715 -7.126 12.409 1.00 96.88 76 VAL A C 1
ATOM 602 O O . VAL A 1 76 ? -4.724 -7.622 13.536 1.00 96.88 76 VAL A O 1
ATOM 605 N N . LYS A 1 77 ? -3.587 -6.960 11.713 1.00 97.56 77 LYS A N 1
ATOM 606 C CA . LYS A 1 77 ? -2.246 -7.326 12.185 1.00 97.56 77 LYS A CA 1
ATOM 607 C C . LYS A 1 77 ? -1.375 -6.085 12.369 1.00 97.56 77 LYS A C 1
ATOM 609 O O . LYS A 1 77 ? -1.224 -5.265 11.464 1.00 97.56 77 LYS A O 1
ATOM 614 N N . LEU A 1 78 ? -0.747 -5.982 13.538 1.00 97.62 78 LEU A N 1
ATOM 615 C CA . LEU A 1 78 ? 0.234 -4.937 13.819 1.00 97.62 78 LEU A CA 1
ATOM 616 C C . LEU A 1 78 ? 1.614 -5.347 13.300 1.00 97.62 78 LEU A C 1
ATOM 618 O O . LEU A 1 78 ? 2.111 -6.431 13.598 1.00 97.62 78 LEU A O 1
ATOM 622 N N . VAL A 1 79 ? 2.253 -4.447 12.560 1.00 97.69 79 VAL A N 1
ATOM 623 C CA . VAL A 1 79 ? 3.581 -4.628 11.970 1.00 97.69 79 VAL A CA 1
ATOM 624 C C . VAL A 1 79 ? 4.508 -3.524 12.468 1.00 97.69 79 VAL A C 1
ATOM 626 O O . VAL A 1 79 ? 4.089 -2.382 12.677 1.00 97.69 79 VAL A O 1
ATOM 629 N N . LYS A 1 80 ? 5.787 -3.859 12.687 1.00 96.94 80 LYS A N 1
ATOM 630 C CA . LYS A 1 80 ? 6.796 -2.903 13.166 1.00 96.94 80 LYS A CA 1
ATOM 631 C C . LYS A 1 80 ? 6.788 -1.646 12.300 1.00 96.94 80 LYS A C 1
ATOM 633 O O . LYS A 1 80 ? 6.900 -1.730 11.081 1.00 96.94 80 LYS A O 1
ATOM 638 N N . SER A 1 81 ? 6.758 -0.477 12.937 1.00 95.31 81 SER A N 1
ATOM 639 C CA . SER A 1 81 ? 6.701 0.810 12.228 1.00 95.31 81 SER A CA 1
ATOM 640 C C . SER A 1 81 ? 7.837 1.031 11.220 1.00 95.31 81 SER A C 1
ATOM 642 O O . SER A 1 81 ? 7.672 1.812 10.293 1.00 95.31 81 SER A O 1
ATOM 644 N N . SER A 1 82 ? 8.986 0.365 11.396 1.00 95.56 82 SER A N 1
ATOM 645 C CA . SER A 1 82 ? 10.127 0.428 10.473 1.00 95.56 82 SER A CA 1
ATOM 646 C C . SER A 1 82 ? 9.834 -0.164 9.093 1.00 95.56 82 SER A C 1
ATOM 648 O O . SER A 1 82 ? 10.477 0.233 8.131 1.00 95.56 82 SER A O 1
ATOM 650 N N . VAL A 1 83 ? 8.868 -1.084 8.981 1.00 96.50 83 VAL A N 1
ATOM 651 C CA . VAL A 1 83 ? 8.413 -1.626 7.687 1.00 96.50 83 VAL A CA 1
ATOM 652 C C . VAL A 1 83 ? 7.763 -0.533 6.838 1.00 96.50 83 VAL A C 1
ATOM 654 O O . VAL A 1 83 ? 7.873 -0.547 5.620 1.00 96.50 83 VAL A O 1
ATOM 657 N N . PHE A 1 84 ? 7.154 0.455 7.494 1.00 97.31 84 PHE A N 1
ATOM 658 C CA . PHE A 1 84 ? 6.525 1.610 6.864 1.00 97.31 84 PHE A CA 1
ATOM 659 C C . PHE A 1 84 ? 7.433 2.851 6.882 1.00 97.31 84 PHE A C 1
ATOM 661 O O . PHE A 1 84 ? 6.908 3.962 6.917 1.00 97.31 84 PHE A O 1
ATOM 668 N N . SER A 1 85 ? 8.765 2.721 6.954 1.00 97.00 85 SER A N 1
ATOM 669 C CA . SER A 1 85 ? 9.652 3.886 6.776 1.00 97.00 85 SER A CA 1
ATOM 670 C C . SER A 1 85 ? 9.650 4.309 5.310 1.00 97.00 85 SER A C 1
ATOM 672 O O . SER A 1 85 ? 9.576 3.453 4.428 1.00 97.00 85 SER A O 1
ATOM 674 N N . TYR A 1 86 ? 9.733 5.616 5.050 1.00 96.94 86 TYR A N 1
ATOM 675 C CA . TYR A 1 86 ? 9.746 6.123 3.680 1.00 96.94 86 TYR A CA 1
ATOM 676 C C . TYR A 1 86 ? 10.912 5.527 2.892 1.00 96.94 86 TYR A C 1
ATOM 678 O O . TYR A 1 86 ? 10.711 5.003 1.808 1.00 96.94 86 TYR A O 1
ATOM 686 N N . GLU A 1 87 ? 12.114 5.504 3.462 1.00 95.69 87 GLU A N 1
ATOM 687 C CA . GLU A 1 87 ? 13.324 5.021 2.793 1.00 95.69 87 GLU A CA 1
ATOM 688 C C . GLU A 1 87 ? 13.234 3.529 2.450 1.00 95.69 87 GLU A C 1
ATOM 690 O O . GLU A 1 87 ? 13.578 3.123 1.342 1.00 95.69 87 GLU A O 1
ATOM 695 N N . GLN A 1 88 ? 12.738 2.708 3.382 1.00 92.88 88 GLN A N 1
ATOM 696 C CA . GLN A 1 88 ? 12.569 1.265 3.179 1.00 92.88 88 GLN A CA 1
ATOM 697 C C . GLN A 1 88 ? 11.475 0.944 2.161 1.00 92.88 88 GLN A C 1
ATOM 699 O O . GLN A 1 88 ? 11.617 -0.005 1.383 1.00 92.88 88 GLN A O 1
ATOM 704 N N . ALA A 1 89 ? 10.389 1.715 2.178 1.00 96.69 89 ALA A N 1
ATOM 705 C CA . ALA A 1 89 ? 9.277 1.562 1.255 1.00 96.69 89 ALA A CA 1
ATOM 706 C C . ALA A 1 89 ? 9.650 2.050 -0.153 1.00 96.69 89 ALA A C 1
ATOM 708 O O . ALA A 1 89 ? 9.429 1.342 -1.132 1.00 96.69 89 ALA A O 1
ATOM 709 N N . TRP A 1 90 ? 10.298 3.210 -0.244 1.00 96.12 90 TRP A N 1
ATOM 710 C CA . TRP A 1 90 ? 10.776 3.804 -1.486 1.00 96.12 90 TRP A CA 1
ATOM 711 C C . TRP A 1 90 ? 11.814 2.929 -2.179 1.00 96.12 90 TRP A C 1
ATOM 713 O O . TRP A 1 90 ? 11.715 2.704 -3.380 1.00 96.12 90 TRP A O 1
ATOM 723 N N . HIS A 1 91 ? 12.764 2.361 -1.430 1.00 93.19 91 HIS A N 1
ATOM 724 C CA . HIS A 1 91 ? 13.731 1.421 -1.994 1.00 93.19 91 HIS A CA 1
ATOM 725 C C . HIS A 1 91 ? 13.035 0.225 -2.660 1.00 93.19 91 HIS A C 1
ATOM 727 O O . HIS A 1 91 ? 13.397 -0.163 -3.766 1.00 93.19 91 HIS A O 1
ATOM 733 N N . ARG A 1 92 ? 12.002 -0.338 -2.023 1.00 92.38 92 ARG A N 1
ATOM 734 C CA . ARG A 1 92 ? 11.224 -1.449 -2.598 1.00 92.38 92 ARG A CA 1
ATOM 735 C C . ARG A 1 92 ? 10.449 -1.035 -3.839 1.00 92.38 92 ARG A C 1
ATOM 737 O O . ARG A 1 92 ? 10.459 -1.767 -4.820 1.00 92.38 92 ARG A O 1
ATOM 744 N N . LEU A 1 93 ? 9.815 0.134 -3.798 1.00 93.94 93 LEU A N 1
ATOM 745 C CA . LEU A 1 93 ? 9.051 0.658 -4.925 1.00 93.94 93 LEU A CA 1
ATOM 746 C C . LEU A 1 93 ? 9.935 0.965 -6.120 1.00 93.94 93 LEU A C 1
ATOM 748 O O . LEU A 1 93 ? 9.581 0.568 -7.219 1.00 93.94 93 LEU A O 1
ATOM 752 N N . ILE A 1 94 ? 11.100 1.592 -5.917 1.00 92.56 94 ILE A N 1
ATOM 753 C CA . ILE A 1 94 ? 12.033 1.820 -7.018 1.00 92.56 94 ILE A CA 1
ATOM 754 C C . ILE A 1 94 ? 12.302 0.490 -7.695 1.00 92.56 94 ILE A C 1
ATOM 756 O O . ILE A 1 94 ? 12.110 0.424 -8.892 1.00 92.56 94 ILE A O 1
ATOM 760 N N . TYR A 1 95 ? 12.686 -0.571 -6.980 1.00 90.75 95 TYR A N 1
ATOM 761 C CA . TYR A 1 95 ? 13.079 -1.866 -7.563 1.00 90.75 95 TYR A CA 1
ATOM 762 C C . TYR A 1 95 ? 11.934 -2.832 -7.897 1.00 90.75 95 TYR A C 1
ATOM 764 O O . TYR A 1 95 ? 12.198 -3.985 -8.234 1.00 90.75 95 TYR A O 1
ATOM 772 N N . ILE A 1 96 ? 10.683 -2.375 -7.877 1.00 92.50 96 ILE A N 1
ATOM 773 C CA . ILE A 1 96 ? 9.556 -3.203 -8.309 1.00 92.50 96 IL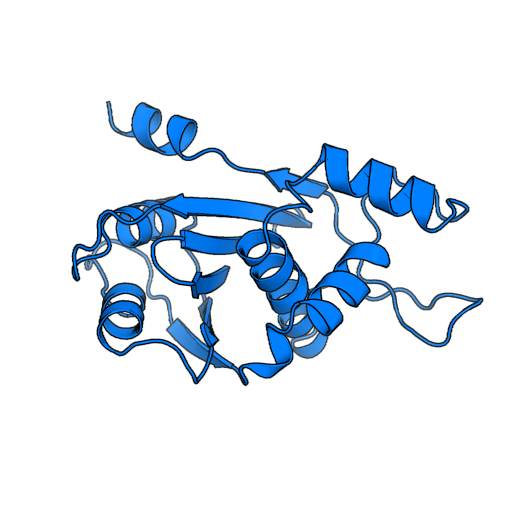E A CA 1
ATOM 774 C C . ILE A 1 96 ? 9.620 -3.476 -9.817 1.00 92.50 96 ILE A C 1
ATOM 776 O O . ILE A 1 96 ? 10.028 -2.617 -10.603 1.00 92.50 96 ILE A O 1
ATOM 780 N N . ARG A 1 97 ? 9.217 -4.675 -10.230 1.00 91.38 97 ARG A N 1
ATOM 781 C CA . ARG A 1 97 ? 9.000 -5.024 -11.632 1.00 91.38 97 ARG A CA 1
ATOM 782 C C . ARG A 1 97 ? 7.507 -5.035 -11.900 1.00 91.38 97 ARG A C 1
ATOM 784 O O . ARG A 1 97 ? 6.761 -5.736 -11.222 1.00 91.38 97 ARG A O 1
ATOM 791 N N . VAL A 1 98 ? 7.103 -4.246 -12.883 1.00 91.44 98 VAL A N 1
ATOM 792 C CA . VAL A 1 98 ? 5.725 -4.183 -13.361 1.00 91.44 98 VAL A CA 1
ATOM 793 C C . VAL A 1 98 ? 5.681 -4.751 -14.772 1.00 91.44 98 VAL A C 1
ATOM 795 O O . VAL A 1 98 ? 6.606 -4.518 -15.553 1.00 91.44 98 VAL A O 1
ATOM 798 N N . THR A 1 99 ? 4.632 -5.493 -15.117 1.00 89.62 99 THR A N 1
ATOM 799 C CA . THR A 1 99 ? 4.459 -6.018 -16.474 1.00 89.62 99 THR A CA 1
ATOM 800 C C . THR A 1 99 ? 4.527 -4.882 -17.506 1.00 89.62 99 THR A C 1
ATOM 802 O O . THR A 1 99 ? 3.818 -3.884 -17.415 1.00 89.62 99 THR A O 1
ATOM 805 N N . GLY A 1 100 ? 5.418 -5.026 -18.494 1.00 85.94 100 GLY A N 1
ATOM 806 C CA . GLY A 1 100 ? 5.676 -4.009 -19.524 1.00 85.94 100 GLY A CA 1
ATOM 807 C C . GLY A 1 100 ? 6.760 -2.978 -19.178 1.00 85.94 100 GLY A C 1
ATOM 808 O O . GLY A 1 100 ? 7.071 -2.133 -20.017 1.00 85.94 100 GLY A O 1
ATOM 809 N N . MET A 1 101 ? 7.355 -3.048 -17.985 1.00 89.62 101 MET A N 1
ATOM 810 C CA . MET A 1 101 ? 8.518 -2.248 -17.601 1.00 89.62 101 MET A CA 1
ATOM 811 C C . MET A 1 101 ? 9.808 -2.921 -18.086 1.00 89.62 101 MET A C 1
ATOM 813 O O . MET A 1 101 ? 10.027 -4.100 -17.817 1.00 89.62 101 MET A O 1
ATOM 817 N N . ASP A 1 102 ? 10.653 -2.181 -18.807 1.00 87.00 102 ASP A N 1
ATOM 818 C CA . ASP A 1 102 ? 11.930 -2.698 -19.314 1.00 87.00 102 ASP A CA 1
ATOM 819 C C . ASP A 1 102 ? 12.948 -2.871 -18.165 1.00 87.00 102 ASP A C 1
ATOM 821 O O . ASP A 1 102 ? 13.074 -2.020 -17.278 1.00 87.00 102 ASP A O 1
ATOM 825 N N . ASP A 1 103 ? 13.667 -3.994 -18.173 1.00 83.38 103 ASP A N 1
ATOM 826 C CA . ASP A 1 103 ? 14.669 -4.349 -17.164 1.00 83.38 103 ASP A CA 1
ATOM 827 C C . ASP A 1 103 ? 15.942 -3.493 -17.242 1.00 83.38 103 ASP A C 1
ATOM 829 O O . ASP A 1 103 ? 16.673 -3.396 -16.256 1.00 83.38 103 ASP A O 1
ATOM 833 N N . GLY A 1 104 ? 16.217 -2.885 -18.398 1.00 86.50 104 GLY A N 1
ATOM 834 C CA . GLY A 1 104 ? 17.385 -2.046 -18.656 1.00 86.50 104 GLY A CA 1
ATOM 835 C C . GLY A 1 104 ? 17.211 -0.573 -18.284 1.00 86.50 104 GLY A C 1
ATOM 836 O O . GLY A 1 104 ? 18.149 0.198 -18.483 1.00 86.50 104 GLY A O 1
ATOM 837 N N . LEU A 1 105 ? 16.043 -0.173 -17.767 1.00 88.94 105 LEU A N 1
ATOM 838 C CA . LEU A 1 105 ? 15.785 1.213 -17.374 1.00 88.94 105 LEU A CA 1
ATOM 839 C C . LEU A 1 105 ? 16.712 1.657 -16.238 1.00 88.94 105 LEU A C 1
ATOM 841 O O . LEU A 1 105 ? 16.895 0.953 -15.239 1.00 88.94 105 LEU A O 1
ATOM 845 N N . ASP A 1 106 ? 17.232 2.877 -16.335 1.00 91.75 106 ASP A N 1
ATOM 846 C CA . ASP A 1 106 ? 17.983 3.484 -15.244 1.00 91.75 106 ASP A CA 1
ATOM 847 C C . ASP A 1 106 ? 17.065 3.927 -14.088 1.00 91.75 106 ASP A C 1
ATOM 849 O O . ASP A 1 106 ? 15.842 4.002 -14.202 1.00 91.75 106 ASP A O 1
ATOM 853 N N . ILE A 1 107 ? 17.640 4.263 -12.931 1.00 90.94 107 ILE A N 1
ATOM 854 C CA . ILE A 1 107 ? 16.855 4.645 -11.744 1.00 90.94 107 ILE A CA 1
ATOM 855 C C . ILE A 1 107 ? 15.896 5.821 -12.021 1.00 90.94 107 ILE A C 1
ATOM 857 O O . ILE A 1 107 ? 14.790 5.837 -11.481 1.00 90.94 107 ILE A O 1
ATOM 861 N N . LYS A 1 108 ? 16.280 6.803 -12.847 1.00 93.88 108 LYS A N 1
ATOM 862 C CA . LYS A 1 108 ? 15.431 7.967 -13.154 1.00 93.88 108 LYS A CA 1
ATOM 863 C C . LYS A 1 108 ? 14.264 7.577 -14.048 1.00 93.88 108 LYS A C 1
ATOM 865 O O . LYS A 1 108 ? 13.148 8.036 -13.810 1.00 93.88 108 LYS A O 1
ATOM 870 N N . GLU A 1 109 ? 14.506 6.735 -15.044 1.00 94.06 109 GLU A N 1
ATOM 871 C CA . GLU A 1 109 ? 13.469 6.204 -15.927 1.00 94.06 109 GLU A CA 1
ATOM 872 C C . GLU A 1 109 ? 12.476 5.345 -15.145 1.00 94.06 109 GLU A C 1
ATOM 874 O O . GLU A 1 109 ? 11.266 5.491 -15.312 1.00 94.06 109 GLU A O 1
ATOM 879 N N . ARG A 1 110 ? 12.971 4.529 -14.209 1.00 93.12 110 ARG A N 1
ATOM 880 C CA . ARG A 1 110 ? 12.130 3.706 -13.330 1.00 93.12 110 ARG A CA 1
ATOM 881 C C . ARG A 1 110 ? 11.259 4.568 -12.419 1.00 93.12 110 ARG A C 1
ATOM 883 O O . ARG A 1 110 ? 10.066 4.306 -12.302 1.00 93.12 110 ARG A O 1
ATOM 890 N N . ILE A 1 111 ? 11.809 5.645 -11.852 1.00 93.69 111 ILE A N 1
ATOM 891 C CA . ILE A 1 111 ? 11.024 6.632 -11.095 1.00 93.69 111 ILE A CA 1
ATOM 892 C C . ILE A 1 111 ? 9.957 7.278 -11.985 1.00 93.69 111 ILE A C 1
ATOM 894 O O . ILE A 1 111 ? 8.806 7.348 -11.576 1.00 93.69 111 ILE A O 1
ATOM 898 N N . CYS A 1 112 ? 10.310 7.718 -13.196 1.00 93.62 112 CYS A N 1
ATOM 899 C CA . CYS A 1 112 ? 9.360 8.319 -14.137 1.00 93.62 112 CYS A CA 1
A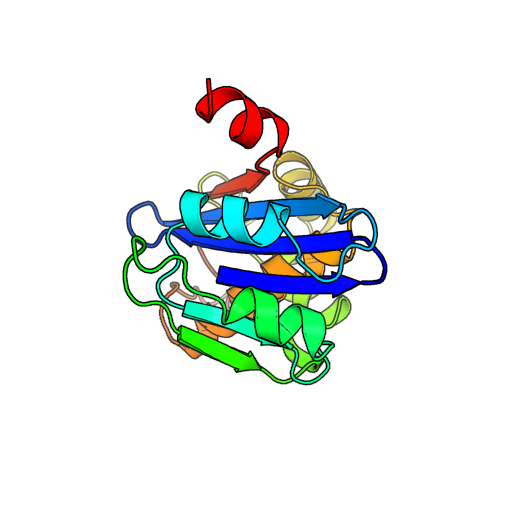TOM 900 C C . CYS A 1 112 ? 8.197 7.368 -14.460 1.00 93.62 112 CYS A C 1
ATOM 902 O O . CYS A 1 112 ? 7.037 7.777 -14.461 1.00 93.62 112 CYS A O 1
ATOM 904 N N . TYR A 1 113 ? 8.508 6.087 -14.664 1.00 92.94 113 TYR A N 1
ATOM 905 C CA . TYR A 1 113 ? 7.521 5.046 -14.914 1.00 92.94 113 TYR A CA 1
ATOM 906 C C . TYR A 1 113 ? 6.586 4.847 -13.712 1.00 92.94 113 TYR A C 1
ATOM 908 O O . TYR A 1 113 ? 5.368 4.901 -13.876 1.00 92.94 113 TYR A O 1
ATOM 916 N N . LEU A 1 114 ? 7.124 4.718 -12.491 1.00 93.62 114 LEU A N 1
ATOM 917 C CA . LEU A 1 114 ? 6.306 4.625 -11.274 1.00 93.62 114 LEU A CA 1
ATOM 918 C C . LEU A 1 114 ? 5.422 5.862 -11.055 1.00 93.62 114 LEU A C 1
ATOM 920 O O . LEU A 1 114 ? 4.253 5.711 -10.709 1.00 93.62 114 LEU A O 1
ATOM 924 N N . SER A 1 115 ? 5.944 7.067 -11.305 1.00 94.38 115 SER A N 1
ATOM 925 C CA . SER A 1 115 ? 5.185 8.323 -11.198 1.00 94.38 115 SER A CA 1
ATOM 926 C C . SER A 1 115 ? 3.984 8.396 -12.145 1.00 94.38 115 SER A C 1
ATOM 928 O O . SER A 1 115 ? 3.119 9.244 -11.955 1.00 94.38 115 SER A O 1
ATOM 930 N N . SER A 1 116 ? 3.928 7.549 -13.180 1.00 92.38 116 SER A N 1
ATOM 931 C CA . SER A 1 116 ? 2.766 7.452 -14.074 1.00 92.38 116 SER A CA 1
ATOM 932 C C . SER A 1 116 ? 1.644 6.558 -13.530 1.00 92.38 116 SER A C 1
ATOM 934 O O . SER A 1 116 ? 0.528 6.617 -14.039 1.00 92.38 116 SER A O 1
ATOM 936 N N . MET A 1 117 ? 1.929 5.742 -12.509 1.00 93.50 117 MET A N 1
ATOM 937 C CA . MET A 1 117 ? 0.999 4.758 -11.941 1.00 93.50 117 MET A CA 1
ATOM 938 C C . MET A 1 117 ? 0.502 5.120 -10.539 1.00 93.50 117 MET A C 1
ATOM 940 O O . MET A 1 117 ? -0.538 4.618 -10.116 1.00 93.50 117 MET A O 1
ATOM 944 N N . MET A 1 118 ? 1.264 5.936 -9.808 1.00 94.88 118 MET A N 1
ATOM 945 C CA . MET A 1 118 ? 0.925 6.397 -8.464 1.00 94.88 118 MET A CA 1
ATOM 946 C C . MET A 1 118 ? 1.536 7.764 -8.159 1.00 94.88 118 MET A C 1
ATOM 948 O O . MET A 1 118 ? 2.577 8.124 -8.718 1.00 94.88 118 MET A O 1
ATOM 952 N N . ASP A 1 119 ? 0.965 8.476 -7.187 1.00 95.12 119 ASP A N 1
ATOM 953 C CA . ASP A 1 119 ? 1.580 9.683 -6.640 1.00 95.12 119 ASP A CA 1
ATOM 954 C C . ASP A 1 119 ? 2.767 9.333 -5.728 1.00 95.12 119 ASP A C 1
ATOM 956 O O . ASP A 1 119 ? 2.657 9.190 -4.506 1.00 95.12 119 ASP A O 1
ATOM 960 N N . VAL A 1 120 ? 3.953 9.233 -6.330 1.00 94.69 120 VAL A N 1
ATOM 961 C CA . VAL A 1 120 ? 5.217 9.041 -5.601 1.00 94.69 120 VAL A CA 1
ATOM 962 C C . VAL A 1 120 ? 5.607 10.244 -4.730 1.00 94.69 120 VAL A C 1
ATOM 964 O O . VAL A 1 120 ? 6.508 10.127 -3.901 1.00 94.69 120 VAL A O 1
ATOM 967 N N . GLY A 1 121 ? 4.957 11.402 -4.899 1.00 94.81 121 GLY A N 1
ATOM 968 C CA . GLY A 1 121 ? 5.115 12.564 -4.024 1.00 94.81 121 GLY A CA 1
ATOM 969 C C . GLY A 1 121 ? 4.367 12.418 -2.695 1.00 94.81 121 GLY A C 1
ATOM 970 O O . GLY A 1 121 ? 4.692 13.104 -1.719 1.00 94.81 121 GLY A O 1
ATOM 971 N N . SER A 1 122 ? 3.398 11.504 -2.615 1.00 96.12 122 SER A N 1
ATOM 972 C CA . SER A 1 122 ? 2.665 11.221 -1.388 1.00 96.12 122 SER A CA 1
ATOM 973 C C . SER A 1 122 ? 3.444 10.281 -0.459 1.00 96.12 122 SER A C 1
ATOM 975 O O . SER A 1 122 ? 3.532 9.074 -0.690 1.00 96.12 122 SER A O 1
ATOM 977 N N . ASP A 1 123 ? 3.941 10.823 0.665 1.00 96.50 123 ASP A N 1
ATOM 978 C CA . ASP A 1 123 ? 4.596 10.039 1.733 1.00 96.50 123 ASP A CA 1
ATOM 979 C C . ASP A 1 123 ? 3.745 8.836 2.169 1.00 96.50 123 ASP A C 1
ATOM 981 O O . ASP A 1 123 ? 4.254 7.725 2.319 1.00 96.50 123 ASP A O 1
ATOM 985 N N . VAL A 1 124 ? 2.433 9.032 2.342 1.00 96.62 124 VAL A N 1
ATOM 986 C CA . VAL A 1 124 ? 1.541 7.975 2.833 1.00 96.62 124 VAL A CA 1
ATOM 987 C C . VAL A 1 124 ? 1.273 6.897 1.784 1.00 96.62 124 VAL A C 1
ATOM 989 O O . VAL A 1 124 ? 1.224 5.722 2.161 1.00 96.62 124 VAL A O 1
ATOM 992 N N . GLN A 1 125 ? 1.168 7.246 0.494 1.00 96.94 125 GLN A N 1
ATOM 993 C CA . GLN A 1 125 ? 1.064 6.246 -0.576 1.00 96.94 125 GLN A CA 1
ATOM 994 C C . GLN A 1 125 ? 2.365 5.448 -0.690 1.00 96.94 125 GLN A C 1
ATOM 996 O O . GLN A 1 125 ? 2.342 4.223 -0.605 1.00 96.94 125 GLN A O 1
ATOM 1001 N N . VAL A 1 126 ? 3.519 6.119 -0.779 1.00 98.06 126 VAL A N 1
ATOM 1002 C CA . VAL A 1 126 ? 4.834 5.457 -0.871 1.00 98.06 126 VAL A CA 1
ATOM 1003 C C . VAL A 1 126 ? 5.023 4.460 0.273 1.00 98.06 126 VAL A C 1
ATOM 1005 O O . VAL A 1 126 ? 5.370 3.298 0.051 1.00 98.06 126 VAL A O 1
ATOM 1008 N N . ARG A 1 127 ? 4.740 4.884 1.507 1.00 98.12 127 ARG A N 1
ATOM 1009 C CA . ARG A 1 127 ? 4.930 4.061 2.707 1.00 98.12 127 ARG A CA 1
ATOM 1010 C C . ARG A 1 127 ? 3.962 2.887 2.798 1.00 98.12 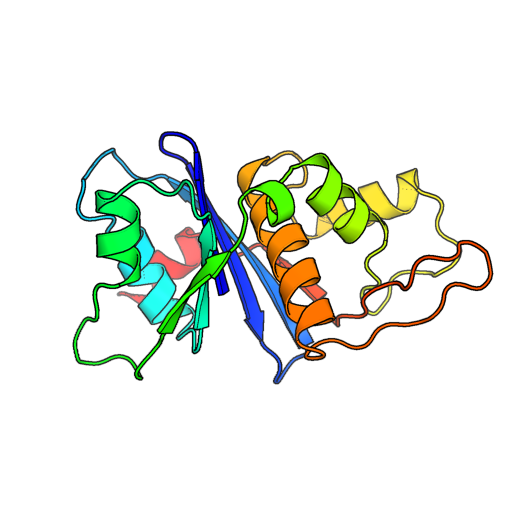127 ARG A C 1
ATOM 1012 O O . ARG A 1 127 ? 4.380 1.811 3.227 1.00 98.12 127 ARG A O 1
ATOM 1019 N N . THR A 1 128 ? 2.693 3.063 2.425 1.00 98.12 128 THR A N 1
ATOM 1020 C CA . THR A 1 128 ? 1.721 1.955 2.437 1.00 98.12 128 THR A CA 1
ATOM 1021 C C . THR A 1 128 ? 2.007 0.926 1.359 1.00 98.12 128 THR A C 1
ATOM 1023 O O . THR A 1 128 ? 1.999 -0.268 1.675 1.00 98.12 128 THR A O 1
ATOM 1026 N N . SER A 1 129 ? 2.359 1.372 0.156 1.00 98.06 129 SER A N 1
ATOM 1027 C CA . SER A 1 129 ? 2.670 0.513 -0.984 1.00 98.06 129 SER A CA 1
ATOM 1028 C C . SER A 1 129 ? 3.948 -0.283 -0.750 1.00 98.06 129 SER A C 1
ATOM 1030 O O . SER A 1 129 ? 3.928 -1.513 -0.753 1.00 98.06 129 SER A O 1
ATOM 1032 N N . GLY A 1 130 ? 5.062 0.392 -0.452 1.00 97.69 130 GLY A N 1
ATOM 1033 C CA . GLY A 1 130 ? 6.335 -0.287 -0.202 1.00 97.69 130 GLY A CA 1
ATOM 1034 C C . GLY A 1 130 ? 6.320 -1.139 1.070 1.00 97.69 130 GLY A C 1
ATOM 1035 O O . GLY A 1 130 ? 6.928 -2.210 1.103 1.00 97.69 130 GLY A O 1
ATOM 1036 N N . GLY A 1 131 ? 5.577 -0.715 2.099 1.00 97.75 131 GLY A N 1
ATOM 1037 C CA . GLY A 1 131 ? 5.353 -1.514 3.303 1.00 97.75 131 GLY A CA 1
ATOM 1038 C C . GLY A 1 131 ? 4.532 -2.777 3.029 1.00 97.75 131 GLY A C 1
ATOM 1039 O O . GLY A 1 131 ? 4.856 -3.835 3.563 1.00 97.75 131 GLY A O 1
ATOM 1040 N N . LEU A 1 132 ? 3.510 -2.700 2.168 1.00 98.19 132 LEU A N 1
ATOM 1041 C CA . LEU A 1 132 ? 2.737 -3.873 1.754 1.00 98.19 132 LEU A CA 1
ATOM 1042 C C . LEU A 1 132 ? 3.610 -4.847 0.970 1.00 98.19 132 LEU A C 1
ATOM 1044 O O . LEU A 1 132 ? 3.636 -6.023 1.312 1.00 98.19 132 LEU A O 1
ATOM 1048 N N . LEU A 1 133 ? 4.380 -4.361 -0.004 1.00 97.25 133 LEU A N 1
ATOM 1049 C CA . LEU A 1 133 ? 5.317 -5.183 -0.775 1.00 97.25 133 LEU A CA 1
ATOM 1050 C C . LEU A 1 133 ? 6.306 -5.922 0.137 1.00 97.25 133 LEU A C 1
ATOM 1052 O O . LEU A 1 133 ? 6.498 -7.124 -0.016 1.00 97.25 133 LEU A O 1
ATOM 1056 N N . ALA A 1 134 ? 6.854 -5.241 1.150 1.00 96.06 134 ALA A N 1
ATOM 1057 C CA . ALA A 1 134 ? 7.726 -5.865 2.146 1.00 96.06 134 ALA A CA 1
ATOM 1058 C C . ALA A 1 134 ? 7.038 -7.009 2.910 1.00 96.06 134 ALA A C 1
ATOM 1060 O O . ALA A 1 134 ? 7.662 -8.016 3.235 1.00 96.06 134 ALA A O 1
ATOM 1061 N N . ILE A 1 135 ? 5.763 -6.841 3.260 1.00 97.12 135 ILE A N 1
ATOM 1062 C CA . ILE A 1 135 ? 4.994 -7.853 3.990 1.00 97.12 135 ILE A CA 1
ATOM 1063 C C . ILE A 1 135 ? 4.689 -9.040 3.077 1.00 97.12 135 ILE A C 1
ATOM 1065 O O . ILE A 1 135 ? 4.919 -10.176 3.480 1.00 97.12 135 ILE A O 1
ATOM 1069 N N . LEU A 1 136 ? 4.226 -8.781 1.853 1.00 95.75 136 LEU A N 1
ATOM 1070 C CA . LEU A 1 136 ? 3.886 -9.819 0.879 1.00 95.75 136 LEU A CA 1
ATOM 1071 C C . LEU A 1 136 ? 5.104 -10.665 0.498 1.00 95.75 136 LEU A C 1
ATOM 1073 O O . LEU A 1 136 ? 4.986 -11.884 0.403 1.00 95.75 136 LEU A O 1
ATOM 1077 N N . GLU A 1 137 ? 6.269 -10.038 0.329 1.00 94.00 137 GLU A N 1
ATOM 1078 C CA . GLU A 1 137 ? 7.543 -10.727 0.099 1.00 94.00 137 GLU A CA 1
ATOM 1079 C C . GLU A 1 137 ? 7.887 -11.656 1.273 1.00 94.00 137 GLU A C 1
ATOM 1081 O O . GLU A 1 137 ? 8.158 -12.842 1.082 1.00 94.00 137 GLU A O 1
ATOM 1086 N N . ASN A 1 138 ? 7.809 -11.148 2.508 1.00 93.25 138 ASN A N 1
ATOM 1087 C CA . ASN A 1 138 ? 8.094 -11.938 3.709 1.00 93.25 138 ASN A CA 1
ATOM 1088 C C . ASN A 1 138 ? 7.105 -13.099 3.910 1.00 93.25 138 ASN A C 1
ATOM 1090 O O . ASN A 1 138 ? 7.491 -14.156 4.410 1.00 93.25 138 ASN A O 1
ATOM 1094 N N . GLU A 1 139 ? 5.839 -12.913 3.530 1.00 93.56 139 GLU A N 1
ATOM 1095 C CA . GLU A 1 139 ? 4.799 -13.946 3.579 1.00 93.56 139 GLU A CA 1
ATOM 1096 C C . GLU A 1 139 ? 4.800 -14.863 2.339 1.00 93.56 139 GLU A C 1
ATOM 1098 O O . GLU A 1 139 ? 4.011 -15.805 2.291 1.00 93.56 139 GLU A O 1
ATOM 1103 N N . ARG A 1 140 ? 5.713 -14.646 1.375 1.00 91.38 140 ARG A N 1
ATOM 1104 C CA . ARG A 1 140 ? 5.838 -15.402 0.111 1.00 91.38 140 ARG A CA 1
ATOM 1105 C C . ARG A 1 140 ? 4.552 -15.418 -0.724 1.00 91.38 140 ARG A C 1
ATOM 1107 O O . ARG A 1 140 ? 4.204 -16.436 -1.316 1.00 91.38 140 ARG A O 1
ATOM 1114 N N . ILE A 1 141 ? 3.838 -14.294 -0.733 1.00 90.69 141 ILE A N 1
ATOM 1115 C CA . ILE A 1 141 ? 2.609 -14.100 -1.520 1.00 90.69 141 ILE A CA 1
ATOM 1116 C C . ILE A 1 141 ? 2.932 -13.587 -2.930 1.00 90.69 141 ILE A C 1
ATOM 1118 O O . ILE A 1 141 ? 2.192 -13.868 -3.866 1.00 90.69 141 ILE A O 1
ATOM 1122 N N . VAL A 1 142 ? 4.023 -12.833 -3.073 1.00 90.31 142 VAL A N 1
ATOM 1123 C CA . VAL A 1 142 ? 4.500 -12.280 -4.349 1.00 90.31 142 VAL A CA 1
ATOM 1124 C C . VAL A 1 142 ? 5.792 -12.962 -4.773 1.00 90.31 142 VAL A C 1
ATOM 1126 O O . VAL A 1 142 ? 6.615 -13.320 -3.925 1.00 90.31 142 VAL A O 1
ATOM 1129 N N . ASP A 1 143 ? 5.976 -13.099 -6.082 1.00 85.25 143 ASP A N 1
ATOM 1130 C CA . ASP A 1 143 ? 7.185 -13.678 -6.649 1.00 85.25 143 ASP A CA 1
ATOM 1131 C C . ASP A 1 143 ? 8.356 -12.697 -6.570 1.00 85.25 143 ASP A C 1
ATOM 1133 O O . ASP A 1 143 ? 8.227 -11.491 -6.823 1.00 85.25 143 ASP A O 1
ATOM 1137 N N . THR A 1 144 ? 9.523 -13.239 -6.235 1.00 84.38 144 THR A N 1
ATOM 1138 C CA . THR A 1 144 ? 10.783 -12.508 -6.206 1.00 84.38 144 THR A CA 1
ATOM 1139 C C . THR A 1 144 ? 11.715 -13.030 -7.291 1.00 84.38 144 THR A C 1
ATOM 1141 O O . THR A 1 144 ? 11.943 -14.230 -7.429 1.00 84.38 144 THR A O 1
ATOM 1144 N N . LEU A 1 145 ? 12.255 -12.111 -8.088 1.00 74.25 145 LEU A N 1
ATOM 1145 C CA . LEU A 1 145 ? 13.215 -12.403 -9.149 1.00 74.25 145 LEU A CA 1
ATOM 1146 C C . LEU A 1 145 ? 14.595 -11.905 -8.724 1.00 74.25 145 LEU A C 1
ATOM 1148 O O . LEU A 1 145 ? 14.752 -10.734 -8.362 1.00 74.25 145 LEU A O 1
ATOM 1152 N N . GLU A 1 146 ? 15.590 -12.790 -8.772 1.00 67.00 146 GLU A N 1
ATOM 1153 C CA . GLU A 1 146 ? 16.987 -12.439 -8.513 1.00 67.00 146 GLU A CA 1
ATOM 1154 C C . GLU A 1 146 ? 17.487 -11.464 -9.589 1.00 67.00 146 GLU A C 1
ATOM 1156 O O . GLU A 1 146 ? 17.423 -11.750 -10.786 1.00 67.00 146 GLU A O 1
ATOM 1161 N N . GLN A 1 147 ? 17.987 -10.296 -9.175 1.00 58.81 147 GLN A N 1
ATOM 1162 C CA . GLN A 1 147 ? 18.681 -9.390 -10.086 1.00 58.81 147 GLN A CA 1
ATOM 1163 C C . GLN A 1 147 ? 20.135 -9.840 -10.257 1.00 58.81 147 GLN A C 1
ATOM 1165 O O . GLN A 1 147 ? 20.850 -10.055 -9.282 1.00 58.81 147 GLN A O 1
ATOM 1170 N N . MET A 1 148 ? 20.594 -9.929 -11.507 1.00 49.59 148 MET A N 1
ATOM 1171 C CA . MET A 1 148 ? 21.975 -10.312 -11.837 1.00 49.59 148 MET A CA 1
ATOM 1172 C C . MET A 1 148 ? 23.035 -9.287 -11.386 1.00 49.59 148 MET A C 1
ATOM 1174 O O . MET A 1 148 ? 24.205 -9.646 -11.293 1.00 49.59 148 MET A O 1
ATOM 1178 N N . GLU A 1 149 ? 22.663 -8.035 -11.082 1.00 44.31 149 GLU A N 1
ATOM 1179 C CA . GLU A 1 149 ? 23.636 -6.949 -10.834 1.00 44.31 149 GLU A CA 1
ATOM 1180 C C . GLU A 1 149 ? 23.531 -6.263 -9.459 1.00 44.31 149 GLU A C 1
ATOM 1182 O O . GLU A 1 149 ? 24.362 -5.427 -9.107 1.00 44.31 149 GLU A O 1
ATOM 1187 N N . CYS A 1 150 ? 22.578 -6.651 -8.615 1.00 43.88 150 CYS A N 1
ATOM 1188 C CA . CYS A 1 150 ? 22.506 -6.196 -7.228 1.00 43.88 150 CYS A CA 1
ATOM 1189 C C . CYS A 1 150 ? 21.938 -7.344 -6.399 1.00 43.88 150 CYS A C 1
ATOM 1191 O O . CYS A 1 150 ? 20.968 -7.962 -6.820 1.00 43.88 150 CYS A O 1
ATOM 1193 N N . SER A 1 151 ? 22.511 -7.658 -5.235 1.00 46.25 151 SER A N 1
ATOM 1194 C CA . SER A 1 151 ? 22.113 -8.805 -4.396 1.00 46.25 151 SER A CA 1
ATOM 1195 C C . SER A 1 151 ? 20.718 -8.675 -3.753 1.00 46.25 151 SER A C 1
ATOM 1197 O O . SER A 1 151 ? 20.489 -9.203 -2.666 1.00 46.25 151 SER A O 1
ATOM 1199 N N . ASN A 1 152 ? 19.813 -7.919 -4.366 1.00 56.72 152 ASN A N 1
ATOM 1200 C CA . ASN A 1 152 ? 18.484 -7.623 -3.875 1.00 56.72 152 ASN A CA 1
ATOM 1201 C C . ASN A 1 152 ? 17.477 -8.187 -4.873 1.00 56.72 152 ASN A C 1
ATOM 1203 O O . ASN A 1 152 ? 17.495 -7.845 -6.055 1.00 56.72 152 ASN A O 1
ATOM 1207 N N . ALA A 1 153 ? 16.608 -9.069 -4.391 1.00 66.69 153 ALA A N 1
ATOM 1208 C CA . ALA A 1 153 ? 15.524 -9.580 -5.204 1.00 66.69 153 ALA A CA 1
ATOM 1209 C C . ALA A 1 153 ? 14.535 -8.447 -5.521 1.00 66.69 153 ALA A C 1
ATOM 1211 O O . ALA A 1 153 ? 14.256 -7.587 -4.683 1.00 66.69 153 ALA A O 1
ATOM 1212 N N . SER A 1 154 ? 14.032 -8.438 -6.750 1.00 82.38 154 SER A N 1
ATOM 1213 C CA . SER A 1 154 ? 12.958 -7.537 -7.173 1.00 82.38 154 SER A CA 1
ATOM 1214 C C . SER A 1 154 ? 11.614 -8.245 -7.052 1.00 82.38 154 SER A C 1
ATOM 1216 O O . SER A 1 154 ? 11.512 -9.426 -7.379 1.00 82.38 154 SER A O 1
ATOM 1218 N N . ILE A 1 155 ? 10.593 -7.528 -6.588 1.00 89.88 155 ILE A N 1
ATOM 1219 C CA . ILE A 1 155 ? 9.223 -8.045 -6.493 1.00 89.88 155 ILE A CA 1
ATOM 1220 C C . ILE A 1 155 ? 8.533 -7.820 -7.836 1.00 89.88 155 ILE A C 1
ATOM 1222 O O . ILE A 1 155 ? 8.559 -6.696 -8.344 1.00 89.88 155 ILE A O 1
ATOM 1226 N N . ALA A 1 156 ? 7.919 -8.863 -8.393 1.00 91.06 156 ALA A N 1
ATOM 1227 C CA . ALA A 1 156 ? 7.163 -8.784 -9.640 1.00 91.06 156 ALA A CA 1
ATOM 1228 C C . ALA A 1 156 ? 5.652 -8.693 -9.376 1.00 91.06 1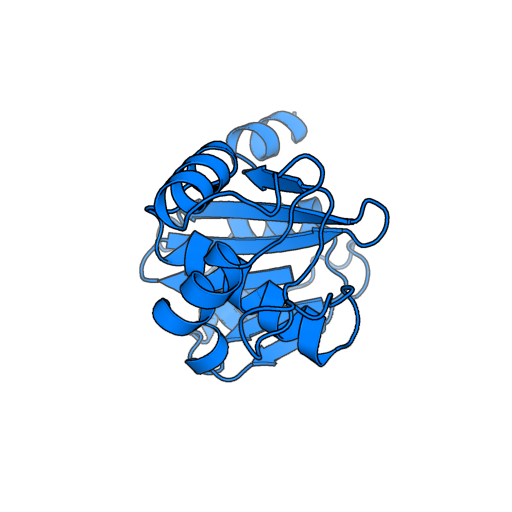56 ALA A C 1
ATOM 1230 O O . ALA A 1 156 ? 5.103 -9.472 -8.595 1.00 91.06 156 ALA A O 1
ATOM 1231 N N . ILE A 1 157 ? 4.987 -7.743 -10.034 1.00 93.38 157 ILE A N 1
ATOM 1232 C CA . ILE A 1 157 ? 3.525 -7.586 -10.060 1.00 93.38 157 ILE A CA 1
ATOM 1233 C C . ILE A 1 157 ? 3.062 -7.192 -11.469 1.00 93.38 157 ILE A C 1
ATOM 1235 O O . ILE A 1 157 ? 3.857 -6.703 -12.271 1.00 93.38 157 ILE A O 1
ATOM 1239 N N . ASP A 1 158 ? 1.771 -7.331 -11.762 1.00 93.25 158 ASP A N 1
ATOM 1240 C CA . ASP A 1 158 ? 1.239 -6.991 -13.084 1.00 93.25 158 ASP A CA 1
ATOM 1241 C C . ASP A 1 158 ? 1.038 -5.487 -13.279 1.00 93.25 158 ASP A C 1
ATOM 1243 O O . ASP A 1 158 ? 1.394 -4.952 -14.327 1.00 93.25 158 ASP A O 1
ATOM 1247 N N . SER A 1 159 ? 0.518 -4.774 -12.277 1.00 92.94 159 SER A N 1
ATOM 1248 C CA . SER A 1 159 ? 0.339 -3.318 -12.355 1.00 92.94 159 SER A CA 1
ATOM 1249 C C . SER A 1 159 ? 0.211 -2.655 -10.989 1.00 92.94 159 SER A C 1
ATOM 1251 O O . SER A 1 159 ? -0.275 -3.264 -10.033 1.00 92.94 159 SER A O 1
ATOM 1253 N N . VAL A 1 160 ? 0.571 -1.371 -10.926 1.00 96.00 160 VAL A N 1
ATOM 1254 C CA . VAL A 1 160 ? 0.169 -0.460 -9.847 1.00 96.00 160 VAL A CA 1
ATOM 1255 C C . VAL A 1 160 ? -1.005 0.383 -10.344 1.00 96.00 160 VAL A C 1
ATOM 1257 O O . VAL A 1 160 ? -0.950 0.914 -11.450 1.00 96.00 160 VAL A O 1
ATOM 1260 N N . ILE A 1 161 ? -2.069 0.488 -9.549 1.00 94.69 161 ILE A N 1
ATOM 1261 C CA . ILE A 1 161 ? -3.275 1.248 -9.893 1.00 94.69 161 ILE A CA 1
ATOM 1262 C C . ILE A 1 161 ? -3.577 2.244 -8.783 1.00 94.69 161 ILE A C 1
ATOM 1264 O O . ILE A 1 161 ? -3.959 1.859 -7.676 1.00 94.69 161 ILE A O 1
ATOM 1268 N N . GLU A 1 162 ? -3.461 3.531 -9.092 1.00 93.38 162 GLU A N 1
ATOM 1269 C CA . GLU A 1 162 ? -3.986 4.582 -8.230 1.00 93.38 162 GLU A CA 1
ATOM 1270 C C . GLU A 1 162 ? -5.512 4.644 -8.325 1.00 93.38 162 GLU A C 1
ATOM 1272 O O . GLU A 1 162 ? -6.094 4.803 -9.401 1.00 93.38 162 GLU A O 1
ATOM 1277 N N . VAL A 1 163 ? -6.175 4.511 -7.178 1.00 89.88 163 VAL A N 1
ATOM 1278 C CA . VAL A 1 163 ? -7.632 4.549 -7.088 1.00 89.88 163 VAL A CA 1
ATOM 1279 C C . VAL A 1 163 ? -8.062 5.853 -6.427 1.00 89.88 163 VAL A C 1
ATOM 1281 O O . VAL A 1 163 ? -7.732 6.129 -5.275 1.00 89.88 163 VAL A O 1
ATOM 1284 N N . SER A 1 164 ? -8.840 6.653 -7.154 1.00 78.81 164 SER A N 1
ATOM 1285 C CA . SER A 1 164 ? -9.423 7.885 -6.622 1.00 78.81 164 SER A CA 1
ATOM 1286 C C . SER A 1 164 ? -10.697 7.596 -5.830 1.00 78.81 164 SER A C 1
ATOM 1288 O O . SER A 1 164 ? -11.587 6.901 -6.321 1.00 78.81 164 SER A O 1
ATOM 1290 N N . LEU A 1 165 ? -10.839 8.222 -4.657 1.00 68.06 165 LEU A N 1
ATOM 1291 C CA . LEU A 1 165 ? -12.068 8.213 -3.850 1.00 68.06 165 LEU A CA 1
ATOM 1292 C C . LEU A 1 165 ? -13.320 8.658 -4.617 1.00 68.06 165 LEU A C 1
ATOM 1294 O O . LEU A 1 165 ? -14.424 8.261 -4.256 1.00 68.06 165 LEU A O 1
ATOM 1298 N N . TYR A 1 166 ? -13.176 9.454 -5.680 1.00 61.75 166 TYR A N 1
ATOM 1299 C CA . TYR A 1 166 ? -14.323 9.874 -6.487 1.00 61.75 166 TYR A CA 1
ATOM 1300 C C . TYR A 1 166 ? -15.045 8.674 -7.118 1.00 61.75 166 TYR A C 1
ATOM 1302 O O . TYR A 1 166 ? -16.272 8.623 -7.126 1.00 61.75 166 TYR A O 1
ATOM 1310 N N . LEU A 1 167 ? -14.286 7.661 -7.555 1.00 57.88 167 LEU A N 1
ATOM 1311 C CA . LEU A 1 167 ? -14.858 6.410 -8.053 1.00 57.88 167 LEU A CA 1
ATOM 1312 C C . LEU A 1 167 ? -15.630 5.664 -6.953 1.00 57.88 167 LEU A C 1
ATOM 1314 O O . LEU A 1 167 ? -16.645 5.036 -7.236 1.00 57.88 167 LEU A O 1
ATOM 1318 N N . PHE A 1 168 ? -15.171 5.766 -5.700 1.00 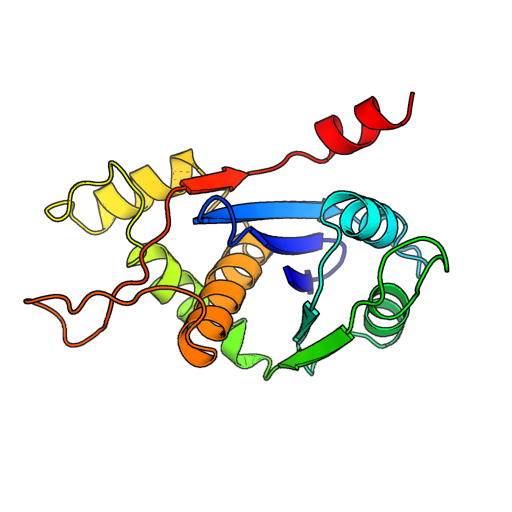56.41 168 PHE A N 1
ATOM 1319 C CA . PHE A 1 168 ? -15.819 5.123 -4.558 1.00 56.41 168 PHE A CA 1
ATOM 1320 C C . PHE A 1 168 ? -17.174 5.764 -4.237 1.00 56.41 168 PHE A C 1
ATOM 1322 O O . PHE A 1 168 ? -18.122 5.044 -3.936 1.00 56.41 168 PHE A O 1
ATOM 1329 N N . MET A 1 169 ? -17.283 7.094 -4.329 1.00 57.81 169 MET A N 1
ATOM 1330 C CA . MET A 1 169 ? -18.524 7.815 -4.016 1.00 57.81 169 MET A CA 1
ATOM 1331 C C . MET A 1 169 ? -19.624 7.596 -5.063 1.00 57.81 169 MET A C 1
ATOM 1333 O O . MET A 1 169 ? -20.787 7.471 -4.695 1.00 57.81 169 MET A O 1
ATOM 1337 N N . CYS A 1 170 ? -19.274 7.503 -6.351 1.00 50.72 170 CYS A N 1
ATOM 1338 C CA . CYS A 1 170 ? -20.255 7.305 -7.427 1.00 50.72 170 CYS A CA 1
ATOM 1339 C C . CYS A 1 170 ? -20.847 5.884 -7.497 1.00 50.72 170 CYS A C 1
ATOM 1341 O O . CYS A 1 170 ? -21.833 5.685 -8.194 1.00 50.72 170 CYS A O 1
ATOM 1343 N N . LEU A 1 171 ? -20.269 4.897 -6.803 1.00 47.41 171 LEU A N 1
ATOM 1344 C CA . LEU A 1 171 ? -20.798 3.524 -6.731 1.00 47.41 171 LEU A CA 1
ATOM 1345 C C . LEU A 1 171 ? -21.867 3.336 -5.635 1.00 47.41 171 LEU A C 1
ATOM 1347 O O . LEU A 1 171 ? -22.383 2.231 -5.476 1.00 47.41 171 LEU A O 1
ATOM 1351 N N . CYS A 1 172 ? -22.180 4.392 -4.877 1.00 43.50 172 CYS A N 1
ATOM 1352 C CA . CYS A 1 172 ? -23.173 4.389 -3.799 1.00 43.50 172 CYS A CA 1
ATOM 1353 C C . CYS A 1 172 ? -24.490 5.117 -4.156 1.00 43.50 172 CYS A C 1
ATOM 1355 O O . CYS A 1 172 ? -25.317 5.304 -3.262 1.00 43.50 172 CYS A O 1
ATOM 1357 N N . GLU A 1 173 ? -24.691 5.520 -5.419 1.00 38.47 173 GLU A N 1
ATOM 1358 C CA . GLU A 1 173 ? -25.985 5.984 -5.970 1.00 38.47 173 GLU A CA 1
ATOM 1359 C C . GLU A 1 173 ? -26.663 4.884 -6.800 1.00 38.47 173 GLU A C 1
ATOM 1361 O O . GLU A 1 173 ? -27.910 4.779 -6.718 1.00 38.47 173 GLU A O 1
#

InterPro domains:
  IPR060029 MutS5, N-terminal domain [PF27035] (4-100)

Organism: Rosa chinensis (NCBI:txid74649)

Radius of gyration: 15.91 Å; chains: 1; bounding box: 50×31×39 Å

Secondary structure (DSSP, 8-state):
-EEEEETTEEEEEEEETTTTEEEEEEEE--S-TT-HHHHHHHHHH--SEEEEETT--HHHHHHHH---SSS---EEEEE-GGGG-HHHHHHHHHT-EETT--TT--HHHHHHHHHTTS-TT-HHHHHHHHHHHHHHHHTT-S-EE--SSSSSPEEEESEEEE--HHHHHHTT-

Foldseek 3Di:
DEWEDDPQKIKAWDADLVQQEIEIEIDGHPPDLQPVVLVLVCVVPLDQEYEYEPPHDPSVVVNNCDDPVPGDDHYYDHDHCVLLDLVQLQVQQLQAAAVPDDPPDDSVRSVVVSVVADPNVDSNRSSNNSSVQVVCVVVVSFDWDQDPPDRDTHTYGHGYHYDDCVVSVVVVD

Sequence (173 aa):
MTCIRQGHRVGVSYYDSSIHQLHVMEVWEDGSMDFPLIDMVKYQAKPLIIYTSTKGEEAFLSALQRSDGTTEAFTVKLVKSSVFSYEQAWHRLIYIRVTGMDDGLDIKERICYLSSMMDVGSDVQVRTSGGLLAILENERIVDTLEQMECSNASIAIDSVIEVSLYLFMCLCE

pLDDT: mean 88.48, std 12.97, range [38.47, 98.25]